Protein AF-A0A1G2P645-F1 (afdb_monomer_lite)

pLDDT: mean 70.7, std 11.17, range [47.22, 86.62]

Foldseek 3Di:
DVVVVVVVVVVVVVVPVVPVVVVVVLVCQLVCLLVVLVVVLVVVQVVVCVVPVDDSPSSVVSVVVSVVSSVVSNVVSVVVVVVVVVVD

Radius of gyration: 23.11 Å; chains: 1; bounding box: 41×28×73 Å

Secondary structure (DSSP, 8-state):
-HHHHHHHHHHHTTS---THHHHHHHHHHHHHHHHHHHHHHHHHHHHHHHHH--SSHHHHHHHHHHHHHHHHHHHHHHHHHHHHHHT-

Sequence (88 aa):
MALFFVKENEQNLNKGNNWWKPGVEIFTQVSGWIAGPIILALIAGKALDTHFGTKPLIFLGLTGVAFLISSFGIVRVVSKYMKDIEKK

Structure (mmCIF, N/CA/C/O backbone):
data_AF-A0A1G2P645-F1
#
_entry.id   AF-A0A1G2P645-F1
#
loop_
_atom_site.group_PDB
_atom_site.id
_atom_site.type_symbol
_atom_site.label_atom_id
_atom_site.label_alt_id
_atom_site.label_comp_id
_atom_site.label_asym_id
_atom_site.label_entity_id
_atom_site.label_seq_id
_atom_site.pdbx_PDB_ins_code
_atom_site.Cartn_x
_atom_site.Cartn_y
_atom_site.Cartn_z
_atom_site.occupancy
_atom_site.B_iso_or_equiv
_atom_site.auth_seq_id
_atom_site.auth_comp_id
_atom_site.auth_asym_id
_atom_site.auth_atom_id
_atom_site.pdbx_PDB_model_num
ATOM 1 N N . MET A 1 1 ? 9.423 -20.552 -52.164 1.00 55.66 1 MET A N 1
ATOM 2 C CA . MET A 1 1 ? 10.274 -19.426 -51.715 1.00 55.66 1 MET A CA 1
ATOM 3 C C . MET A 1 1 ? 9.476 -18.342 -50.983 1.00 55.66 1 MET A C 1
ATOM 5 O O . MET A 1 1 ? 9.815 -18.038 -49.852 1.00 55.66 1 MET A O 1
ATOM 9 N N . ALA A 1 2 ? 8.390 -17.807 -51.563 1.00 56.78 2 ALA A N 1
ATOM 10 C CA . ALA A 1 2 ? 7.607 -16.708 -50.968 1.00 56.78 2 ALA 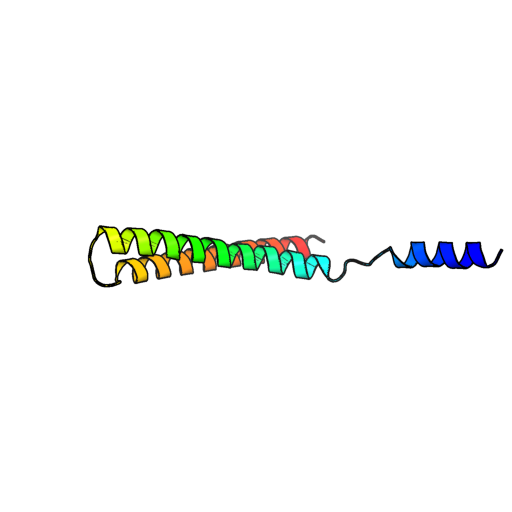A CA 1
ATOM 11 C C . ALA A 1 2 ? 6.944 -17.033 -49.609 1.00 56.78 2 ALA A C 1
ATOM 13 O O . ALA A 1 2 ? 6.895 -16.180 -48.730 1.00 56.78 2 ALA A O 1
ATOM 14 N N . LEU A 1 3 ? 6.507 -18.282 -49.397 1.00 57.44 3 LEU A N 1
ATOM 15 C CA . LEU A 1 3 ? 5.906 -18.713 -48.123 1.00 57.44 3 LEU A CA 1
ATOM 16 C C . LEU A 1 3 ? 6.905 -18.747 -46.951 1.00 57.44 3 LEU A C 1
ATOM 18 O O . LEU A 1 3 ? 6.502 -18.579 -45.805 1.00 57.44 3 LEU A O 1
ATOM 22 N N . PHE A 1 4 ? 8.204 -18.917 -47.226 1.00 57.88 4 PHE A N 1
ATOM 23 C CA . PHE A 1 4 ? 9.249 -18.825 -46.198 1.00 57.88 4 PHE A CA 1
ATOM 24 C C . PHE A 1 4 ? 9.508 -17.365 -45.789 1.00 57.88 4 PHE A C 1
ATOM 26 O O . PHE A 1 4 ? 9.674 -17.084 -44.608 1.00 57.88 4 PHE A O 1
ATOM 33 N N . PHE A 1 5 ? 9.434 -16.430 -46.742 1.00 57.38 5 PHE A N 1
ATOM 34 C CA . PHE A 1 5 ? 9.660 -14.996 -46.513 1.00 57.38 5 PHE A CA 1
ATOM 35 C C . PHE A 1 5 ? 8.530 -14.318 -45.713 1.00 57.38 5 PHE A C 1
ATOM 37 O O . PHE A 1 5 ? 8.774 -13.400 -44.929 1.00 57.38 5 PHE A O 1
ATOM 44 N N . VAL A 1 6 ? 7.288 -14.791 -45.883 1.00 59.88 6 VAL A N 1
ATOM 45 C CA . VAL A 1 6 ? 6.125 -14.337 -45.097 1.00 59.88 6 VAL A CA 1
ATOM 46 C C . VAL A 1 6 ? 6.216 -14.823 -43.646 1.00 59.88 6 VAL A C 1
ATOM 48 O O . VAL A 1 6 ? 5.990 -14.042 -42.726 1.00 59.88 6 VAL A O 1
ATOM 51 N N . LYS A 1 7 ? 6.643 -16.072 -43.422 1.00 52.19 7 LYS A N 1
ATOM 52 C CA . LYS A 1 7 ? 6.760 -16.654 -42.075 1.00 52.19 7 LYS A CA 1
ATOM 53 C C . LYS A 1 7 ? 7.884 -16.031 -41.234 1.00 52.19 7 LYS A C 1
ATOM 55 O O . LYS A 1 7 ? 7.749 -15.929 -40.018 1.00 52.19 7 LYS A O 1
ATOM 60 N N . GLU A 1 8 ? 8.973 -15.585 -41.860 1.00 53.06 8 GLU A N 1
ATOM 61 C CA . GLU A 1 8 ? 10.092 -14.914 -41.175 1.00 53.06 8 GLU A CA 1
ATOM 62 C C . GLU A 1 8 ? 9.733 -13.482 -40.719 1.00 53.06 8 GLU A C 1
ATOM 64 O O . GLU A 1 8 ? 10.157 -13.036 -39.650 1.00 53.06 8 GLU A O 1
ATOM 69 N N . ASN A 1 9 ? 8.863 -12.792 -41.469 1.00 52.03 9 ASN A N 1
ATOM 70 C CA . ASN A 1 9 ? 8.353 -11.466 -41.103 1.00 52.03 9 ASN A CA 1
ATOM 71 C C . ASN A 1 9 ? 7.350 -11.499 -39.938 1.00 52.03 9 ASN A C 1
ATOM 73 O O . ASN A 1 9 ? 7.313 -10.562 -39.145 1.00 52.03 9 ASN A O 1
ATOM 77 N N . GLU A 1 10 ? 6.593 -12.583 -39.752 1.00 53.12 10 GLU A N 1
ATOM 78 C CA . GLU A 1 10 ? 5.701 -12.729 -38.588 1.00 53.12 10 GLU A CA 1
ATOM 79 C C . GLU A 1 10 ? 6.460 -12.975 -37.272 1.00 53.12 10 GLU A C 1
ATOM 81 O O . GLU A 1 10 ? 5.990 -12.605 -36.193 1.00 53.12 10 GLU A O 1
ATOM 86 N N . GLN A 1 11 ? 7.666 -13.553 -37.337 1.00 50.00 11 GLN A N 1
ATOM 87 C CA . GLN A 1 11 ? 8.517 -13.750 -36.157 1.00 50.00 11 GLN A CA 1
ATOM 88 C C . GLN A 1 11 ? 9.157 -12.431 -35.683 1.00 50.00 11 GLN A C 1
ATOM 90 O O . GLN A 1 11 ? 9.384 -12.255 -34.486 1.00 50.00 11 GLN A O 1
ATOM 95 N N . ASN A 1 12 ? 9.392 -11.470 -36.588 1.00 47.22 12 ASN A N 1
ATOM 96 C CA . ASN A 1 12 ? 9.944 -10.150 -36.248 1.00 47.22 12 ASN A CA 1
ATOM 97 C C . ASN A 1 12 ? 8.893 -9.130 -35.775 1.00 47.22 12 ASN A C 1
ATOM 99 O O . ASN A 1 12 ? 9.255 -8.147 -35.134 1.00 47.22 12 ASN A O 1
ATOM 103 N N . LEU A 1 13 ? 7.600 -9.380 -36.004 1.00 49.34 13 LEU A N 1
ATOM 104 C CA . LEU A 1 13 ? 6.508 -8.597 -35.402 1.00 49.34 13 LEU A CA 1
ATOM 105 C C . LEU A 1 13 ? 6.239 -8.992 -33.937 1.00 49.34 13 LEU A C 1
ATOM 107 O O . LEU A 1 13 ? 5.607 -8.242 -33.197 1.00 49.34 13 LEU A O 1
ATOM 111 N N . ASN A 1 14 ? 6.778 -10.137 -33.496 1.00 48.19 14 ASN A N 1
ATOM 112 C CA . ASN A 1 14 ? 6.743 -10.619 -32.112 1.00 48.19 14 ASN A CA 1
ATOM 113 C C . ASN A 1 14 ? 7.969 -10.218 -31.275 1.00 48.19 14 ASN A C 1
ATOM 115 O O . ASN A 1 14 ? 8.104 -10.645 -30.128 1.00 48.19 14 ASN A O 1
ATOM 119 N N . LYS A 1 15 ? 8.816 -9.301 -31.757 1.00 48.12 15 LYS A N 1
ATOM 120 C CA . LYS A 1 15 ? 9.552 -8.406 -30.848 1.00 48.12 15 LYS A CA 1
ATOM 121 C C . LYS A 1 15 ? 8.589 -7.315 -30.392 1.00 48.12 15 LYS A C 1
ATOM 123 O O . LYS A 1 15 ? 8.772 -6.136 -30.680 1.00 48.12 15 LYS A O 1
ATOM 128 N N . GLY A 1 16 ? 7.521 -7.751 -29.723 1.00 56.03 16 GLY A N 1
ATOM 129 C CA . GLY A 1 16 ? 6.511 -6.903 -29.119 1.00 56.03 16 GLY A CA 1
ATOM 130 C C . GLY A 1 16 ? 7.218 -5.960 -28.168 1.00 56.03 16 GLY A C 1
ATOM 131 O O . GLY A 1 16 ? 7.613 -6.341 -27.066 1.00 56.03 16 GLY A O 1
ATOM 132 N N . ASN A 1 17 ? 7.456 -4.745 -28.650 1.00 59.69 17 ASN A N 1
ATOM 133 C CA . ASN A 1 17 ? 8.057 -3.689 -27.874 1.00 59.69 17 ASN A CA 1
ATOM 134 C C . ASN A 1 17 ? 7.079 -3.459 -26.725 1.00 59.69 17 ASN A C 1
ATOM 136 O O . ASN A 1 17 ? 5.981 -2.951 -26.929 1.00 59.69 17 ASN A O 1
ATOM 140 N N . ASN A 1 18 ? 7.409 -3.958 -25.539 1.00 68.56 18 ASN A N 1
ATOM 141 C CA . ASN A 1 18 ? 6.527 -3.986 -24.379 1.00 68.56 18 ASN A CA 1
ATOM 142 C C . ASN A 1 18 ? 6.420 -2.581 -23.756 1.00 68.56 18 ASN A C 1
ATOM 144 O O . ASN A 1 18 ? 6.563 -2.421 -22.552 1.00 68.56 18 ASN A O 1
ATOM 148 N N . TRP A 1 19 ? 6.172 -1.557 -24.574 1.00 72.81 19 TRP A N 1
ATOM 149 C CA . TRP A 1 19 ? 6.121 -0.137 -24.215 1.00 72.81 19 TRP A CA 1
ATOM 150 C C . TRP A 1 19 ? 5.033 0.164 -23.169 1.00 72.81 19 TRP A C 1
ATOM 152 O O . TRP A 1 19 ? 5.213 0.999 -22.291 1.00 72.81 19 TRP A O 1
ATOM 162 N N . TRP A 1 20 ? 3.939 -0.593 -23.216 1.00 79.62 20 TRP A N 1
ATOM 163 C CA . TRP A 1 20 ? 2.835 -0.616 -22.255 1.00 79.62 20 TRP A CA 1
ATOM 164 C C . TRP A 1 20 ? 3.132 -1.367 -20.950 1.00 79.62 20 TRP A C 1
ATOM 166 O O . TRP A 1 20 ? 2.532 -1.063 -19.920 1.00 79.62 20 TRP A O 1
ATOM 176 N N . LYS A 1 21 ? 4.061 -2.331 -20.960 1.00 81.25 21 LYS A N 1
ATOM 177 C CA . LYS A 1 21 ? 4.371 -3.169 -19.793 1.00 81.25 21 LYS A CA 1
ATOM 178 C C . LYS A 1 21 ? 4.837 -2.360 -18.575 1.00 81.25 21 LYS A C 1
ATOM 180 O O . LYS A 1 21 ? 4.267 -2.590 -17.514 1.00 81.25 21 LYS A O 1
ATOM 185 N N . PRO A 1 22 ? 5.778 -1.398 -18.682 1.00 80.50 22 PRO A N 1
ATOM 186 C CA . PRO A 1 22 ? 6.183 -0.604 -17.525 1.00 80.50 22 PRO A CA 1
ATOM 187 C C . PRO A 1 22 ? 5.025 0.231 -16.963 1.00 80.50 22 PRO A C 1
ATOM 189 O O . PRO A 1 22 ? 4.865 0.297 -15.751 1.00 80.50 22 PRO A O 1
ATOM 192 N N . GLY A 1 23 ? 4.159 0.797 -17.813 1.00 81.31 23 GLY A N 1
ATOM 193 C CA . GLY A 1 23 ? 2.977 1.538 -17.354 1.00 81.31 23 GLY A CA 1
ATOM 194 C C . GLY A 1 23 ? 1.998 0.661 -16.567 1.00 81.31 23 GLY A C 1
ATOM 195 O O . GLY A 1 23 ? 1.563 1.034 -15.476 1.00 81.31 23 GLY A O 1
ATOM 196 N N . VAL A 1 24 ? 1.703 -0.536 -17.083 1.00 86.62 24 VAL A N 1
ATOM 197 C CA . VAL A 1 24 ? 0.839 -1.520 -16.407 1.00 86.62 24 VAL A CA 1
ATOM 198 C C . VAL A 1 24 ? 1.476 -2.022 -15.109 1.00 86.62 24 VAL A C 1
ATOM 200 O O . VAL A 1 24 ? 0.775 -2.227 -14.117 1.00 86.62 24 VAL A O 1
ATOM 203 N N . GLU A 1 25 ? 2.796 -2.187 -15.079 1.00 82.69 25 GLU A N 1
ATOM 204 C CA . GLU A 1 25 ? 3.523 -2.664 -13.905 1.00 82.69 25 GLU A CA 1
ATOM 205 C C . GLU A 1 25 ? 3.481 -1.656 -12.747 1.00 82.69 25 GLU A C 1
ATOM 207 O O . GLU A 1 25 ? 3.139 -2.045 -11.627 1.00 82.69 25 GLU A O 1
ATOM 212 N N . ILE A 1 26 ? 3.702 -0.359 -13.009 1.00 80.44 26 ILE A N 1
ATOM 213 C CA . ILE A 1 26 ? 3.502 0.695 -11.993 1.00 80.44 26 ILE A CA 1
ATOM 214 C C . ILE A 1 26 ? 2.063 0.688 -11.514 1.00 80.44 26 ILE A C 1
ATOM 216 O O . ILE A 1 26 ? 1.803 0.700 -10.314 1.00 80.44 26 ILE A O 1
ATOM 220 N N . PHE A 1 27 ? 1.123 0.704 -12.460 1.00 83.62 27 PHE A N 1
ATOM 221 C CA . PHE A 1 27 ? -0.287 0.839 -12.147 1.00 83.62 27 PHE A CA 1
ATOM 222 C C . PHE A 1 27 ? -0.752 -0.302 -11.243 1.00 83.62 27 PHE A C 1
ATOM 224 O O . PHE A 1 27 ? -1.461 -0.067 -10.265 1.00 83.62 27 PHE A O 1
ATOM 231 N N . THR A 1 28 ? -0.290 -1.521 -11.519 1.00 86.31 28 THR A N 1
ATOM 232 C CA . THR A 1 28 ? -0.595 -2.705 -10.714 1.00 86.31 28 THR A CA 1
ATOM 233 C C . THR A 1 28 ? 0.072 -2.638 -9.341 1.00 86.31 28 THR A C 1
ATOM 235 O O . THR A 1 28 ? -0.590 -2.915 -8.342 1.00 86.31 28 THR A O 1
ATOM 238 N N . GLN A 1 29 ? 1.344 -2.225 -9.251 1.00 81.19 29 GLN A N 1
ATOM 239 C CA . GLN A 1 29 ? 2.025 -2.061 -7.959 1.00 81.19 29 GLN A CA 1
ATOM 240 C C . GLN A 1 29 ? 1.350 -0.998 -7.084 1.00 81.19 29 GLN A C 1
ATOM 242 O O . GLN A 1 29 ? 1.109 -1.238 -5.901 1.00 81.19 29 GLN A O 1
ATOM 247 N N . VAL A 1 30 ? 1.004 0.155 -7.658 1.00 80.44 30 VAL A N 1
ATOM 248 C CA . VAL A 1 30 ? 0.332 1.250 -6.946 1.00 80.44 30 VAL A CA 1
ATOM 249 C C . VAL A 1 30 ? -1.080 0.833 -6.537 1.00 80.44 30 VAL A C 1
ATOM 251 O O . VAL A 1 30 ? -1.436 0.953 -5.368 1.00 80.44 30 VAL A O 1
ATOM 254 N N . SER A 1 31 ? -1.866 0.270 -7.459 1.00 83.06 31 SER A N 1
ATOM 255 C CA . SER A 1 31 ? -3.239 -0.175 -7.177 1.00 83.06 31 SER A CA 1
ATOM 256 C C . SER A 1 31 ? -3.281 -1.293 -6.139 1.00 83.06 31 SER A C 1
ATOM 258 O O . SER A 1 31 ? -4.131 -1.269 -5.252 1.00 83.06 31 SER A O 1
ATOM 260 N N . GLY A 1 32 ? -2.338 -2.239 -6.195 1.00 84.12 32 GLY A N 1
ATOM 261 C CA . GLY A 1 32 ? -2.191 -3.282 -5.182 1.00 84.12 32 GLY A CA 1
ATOM 262 C C . GLY A 1 32 ? -1.892 -2.697 -3.805 1.00 84.12 32 GLY A C 1
ATOM 263 O O . GLY A 1 32 ? -2.468 -3.142 -2.808 1.00 84.12 32 GLY A O 1
ATOM 264 N N . TRP A 1 33 ? -1.064 -1.646 -3.748 1.00 77.12 33 TRP A N 1
ATOM 265 C CA . TRP A 1 33 ? -0.737 -1.009 -2.478 1.00 77.12 33 TRP A CA 1
ATOM 266 C C . TRP A 1 33 ? -1.852 -0.128 -1.909 1.00 77.12 33 TRP A C 1
ATOM 268 O O . TRP A 1 33 ? -1.869 0.122 -0.710 1.00 77.12 33 TRP A O 1
ATOM 278 N N . ILE A 1 34 ? -2.793 0.309 -2.747 1.00 77.88 34 ILE A N 1
ATOM 279 C CA . ILE A 1 34 ? -4.007 1.027 -2.336 1.00 77.88 34 ILE A CA 1
ATOM 280 C C . ILE A 1 34 ? -5.074 0.030 -1.869 1.00 77.88 34 ILE A C 1
ATOM 282 O O . ILE A 1 34 ? -5.618 0.158 -0.773 1.00 77.88 34 ILE A O 1
ATOM 286 N N . ALA A 1 35 ? -5.3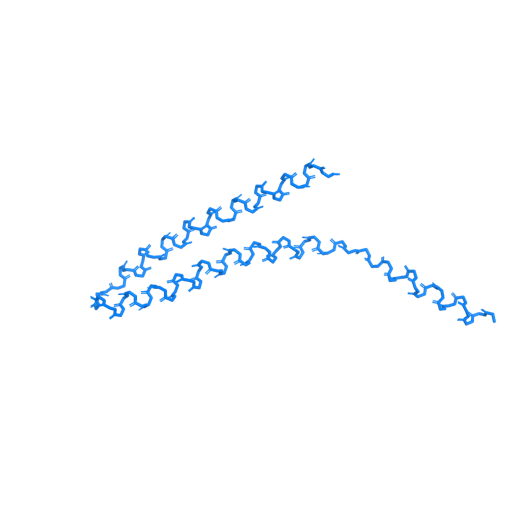61 -0.987 -2.684 1.00 81.56 35 ALA A N 1
ATOM 287 C CA . ALA A 1 35 ? -6.426 -1.949 -2.423 1.00 81.56 35 ALA A CA 1
ATOM 288 C C . ALA A 1 35 ? -6.151 -2.804 -1.176 1.00 81.56 35 ALA A C 1
ATOM 290 O O . ALA A 1 35 ? -7.064 -3.035 -0.385 1.00 81.56 35 ALA A O 1
ATOM 291 N N . GLY A 1 36 ? -4.900 -3.228 -0.961 1.00 84.44 36 GLY A N 1
ATOM 292 C CA . GLY A 1 36 ? -4.500 -4.038 0.195 1.00 84.44 36 GLY A CA 1
ATOM 293 C C . GLY A 1 36 ? -4.898 -3.434 1.554 1.00 84.44 36 GLY A C 1
ATOM 294 O O . GLY A 1 36 ? -5.692 -4.043 2.273 1.00 84.44 36 GLY A O 1
ATOM 295 N N . PRO A 1 37 ? -4.396 -2.243 1.927 1.00 77.25 37 PRO A N 1
ATOM 296 C CA . PRO A 1 37 ? -4.712 -1.612 3.205 1.00 77.25 37 PRO A CA 1
ATOM 297 C C . PRO A 1 37 ? -6.184 -1.205 3.327 1.00 77.25 37 PRO A C 1
ATOM 299 O O . PRO A 1 37 ? -6.717 -1.268 4.432 1.00 77.25 37 PRO A O 1
ATOM 302 N N . ILE A 1 38 ? -6.868 -0.859 2.229 1.00 79.81 38 ILE A N 1
ATOM 303 C CA . ILE A 1 38 ? -8.312 -0.568 2.257 1.00 79.81 38 ILE A CA 1
ATOM 304 C C . ILE A 1 38 ? -9.111 -1.824 2.623 1.00 79.81 38 ILE A C 1
ATOM 306 O O . ILE A 1 38 ? -9.948 -1.778 3.524 1.00 79.81 38 ILE A O 1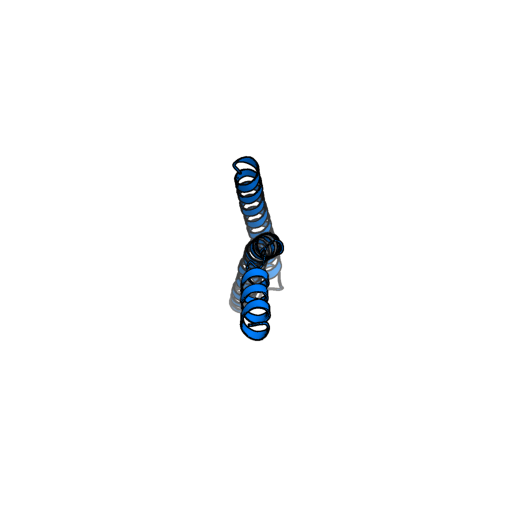
ATOM 310 N N . ILE A 1 39 ? -8.841 -2.959 1.971 1.00 83.62 39 ILE A N 1
ATOM 311 C CA . ILE A 1 39 ? -9.524 -4.227 2.267 1.00 83.62 39 ILE A CA 1
ATOM 312 C C . ILE A 1 39 ? -9.213 -4.677 3.699 1.00 83.62 39 ILE A C 1
ATOM 314 O O . ILE A 1 39 ? -10.118 -5.073 4.435 1.00 83.62 39 ILE A O 1
ATOM 318 N N . LEU A 1 40 ? -7.950 -4.567 4.119 1.00 80.38 40 LEU A N 1
ATOM 319 C CA . LEU A 1 40 ? -7.525 -4.921 5.473 1.00 80.38 40 LEU A CA 1
ATOM 320 C C . LEU A 1 40 ? -8.244 -4.066 6.526 1.00 80.38 40 LEU A C 1
ATOM 322 O O . LEU A 1 40 ? -8.710 -4.596 7.533 1.00 80.38 40 LEU A O 1
ATOM 326 N N . ALA A 1 41 ? -8.416 -2.772 6.262 1.00 74.88 41 ALA A N 1
ATOM 327 C CA . ALA A 1 41 ? -9.165 -1.872 7.126 1.00 74.88 41 ALA A CA 1
ATOM 328 C C . ALA A 1 41 ? -10.665 -2.171 7.157 1.00 74.88 41 ALA A C 1
ATOM 330 O O . ALA A 1 41 ? -11.273 -2.120 8.219 1.00 74.88 41 ALA A O 1
ATOM 331 N N . LEU A 1 42 ? -11.279 -2.542 6.034 1.00 74.00 42 LEU A N 1
ATOM 332 C CA . LEU A 1 42 ? -12.692 -2.930 6.021 1.00 74.00 42 LEU A CA 1
ATOM 333 C C . LEU A 1 42 ? -12.941 -4.181 6.874 1.00 74.00 42 LEU A C 1
ATOM 335 O O . LEU A 1 42 ? -13.899 -4.221 7.648 1.00 74.00 42 LEU A O 1
ATOM 339 N N . ILE A 1 43 ? -12.065 -5.185 6.767 1.00 79.75 43 ILE A N 1
ATOM 340 C CA . ILE A 1 43 ? -12.184 -6.434 7.532 1.00 79.75 43 ILE A CA 1
ATOM 341 C C . ILE A 1 43 ? -11.930 -6.174 9.019 1.00 79.75 43 ILE A C 1
ATOM 343 O O . ILE A 1 43 ? -12.760 -6.534 9.856 1.00 79.75 43 ILE A O 1
ATOM 347 N N . ALA A 1 44 ? -10.817 -5.516 9.353 1.00 73.12 44 ALA A N 1
ATOM 348 C CA . ALA A 1 44 ? -10.469 -5.229 10.741 1.00 73.12 44 ALA A CA 1
ATOM 349 C C . ALA A 1 44 ? -11.463 -4.251 11.395 1.00 73.12 44 ALA A C 1
ATOM 351 O O . ALA A 1 44 ? -11.795 -4.411 12.565 1.00 73.12 44 ALA A O 1
ATOM 352 N N . GLY A 1 45 ? -12.007 -3.293 10.642 1.00 68.25 45 GLY A N 1
ATOM 353 C CA . GLY A 1 45 ? -12.928 -2.276 11.157 1.00 68.25 45 GLY A CA 1
ATOM 354 C C . GLY A 1 45 ? -14.272 -2.873 11.497 1.00 68.25 45 GLY A C 1
ATOM 355 O O . GLY A 1 45 ? -14.791 -2.642 12.583 1.00 68.25 45 GLY A O 1
ATOM 356 N N . LYS A 1 46 ? -14.787 -3.725 10.608 1.00 67.00 46 LYS A N 1
ATOM 357 C CA . LYS A 1 46 ? -16.041 -4.446 10.818 1.00 67.00 46 LYS A CA 1
ATOM 358 C C . LYS A 1 46 ? -15.938 -5.468 11.957 1.00 67.00 46 LYS A C 1
ATOM 360 O O . LYS A 1 46 ? -16.886 -5.611 12.728 1.00 67.00 46 LYS A O 1
ATOM 365 N N . ALA A 1 47 ? -14.801 -6.158 12.090 1.00 67.38 47 ALA A N 1
ATOM 366 C CA . ALA A 1 47 ? -14.568 -7.096 13.191 1.00 67.38 47 ALA A CA 1
ATOM 367 C C . ALA A 1 47 ? -14.529 -6.385 14.554 1.00 67.38 47 ALA A C 1
ATOM 369 O O . ALA A 1 47 ? -15.094 -6.880 15.528 1.00 67.38 47 ALA A O 1
ATOM 370 N N . LEU A 1 48 ? -13.915 -5.202 14.610 1.00 64.44 48 LEU A N 1
ATOM 371 C CA . LEU A 1 48 ? -13.757 -4.444 15.846 1.00 64.44 48 LEU A CA 1
ATOM 372 C C . LEU A 1 48 ? -15.045 -3.689 16.236 1.00 64.44 48 LEU A C 1
ATOM 374 O O . LEU A 1 48 ? -15.411 -3.704 17.408 1.00 64.44 48 LEU A O 1
ATOM 378 N N . ASP A 1 49 ? -15.803 -3.144 15.274 1.00 61.28 49 ASP A N 1
ATOM 379 C CA . ASP A 1 49 ? -17.144 -2.570 15.527 1.00 61.28 49 ASP A CA 1
ATOM 380 C C . ASP A 1 49 ? -18.113 -3.626 16.091 1.00 61.28 49 ASP A C 1
ATOM 382 O O . ASP A 1 49 ? -18.855 -3.359 17.037 1.00 61.28 49 ASP A O 1
ATOM 386 N N . THR A 1 50 ? -18.062 -4.856 15.560 1.00 64.50 50 THR A N 1
ATOM 387 C CA . THR A 1 50 ? -18.901 -5.976 16.030 1.00 64.50 50 THR A CA 1
ATOM 388 C C . THR A 1 50 ? -18.546 -6.391 17.461 1.00 64.50 50 THR A C 1
ATOM 390 O O . THR A 1 50 ? -19.425 -6.783 18.224 1.00 64.50 50 THR A O 1
ATOM 393 N N . HIS A 1 51 ? -17.270 -6.285 17.843 1.00 63.69 51 HIS A N 1
ATOM 394 C CA . HIS A 1 51 ? -16.798 -6.684 19.169 1.00 63.69 51 HIS A CA 1
ATOM 395 C C . HIS A 1 51 ? -17.113 -5.646 20.262 1.00 63.69 51 HIS A C 1
ATOM 397 O O . HIS A 1 51 ? -17.318 -6.019 21.414 1.00 63.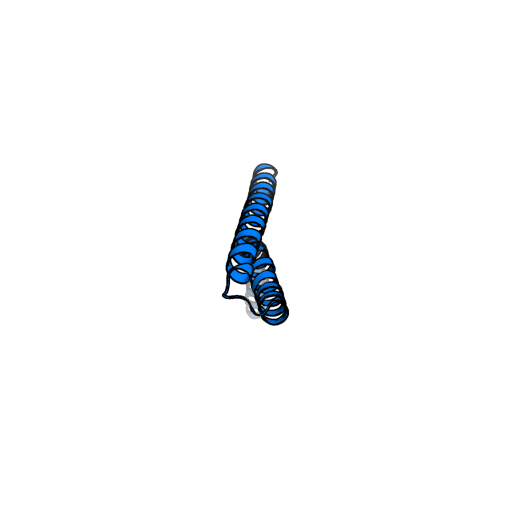69 51 HIS A O 1
ATOM 403 N N . PHE A 1 52 ? -17.157 -4.351 19.928 1.00 63.75 52 PHE A N 1
ATOM 404 C CA . PHE A 1 52 ? -17.353 -3.273 20.911 1.00 63.75 52 PHE A CA 1
ATOM 405 C C . PHE A 1 52 ? -18.773 -2.686 20.944 1.00 63.75 52 PHE A C 1
ATOM 407 O O . PHE A 1 52 ? -19.054 -1.855 21.807 1.00 63.75 52 PHE A O 1
ATOM 414 N N . GLY A 1 53 ? -19.677 -3.087 20.038 1.00 60.91 53 GLY A N 1
ATOM 415 C CA . GLY A 1 53 ? -21.103 -2.716 20.079 1.00 60.91 53 GLY A CA 1
ATOM 416 C C . GLY A 1 53 ? -21.379 -1.205 20.050 1.00 60.91 53 GLY A C 1
ATOM 417 O O . GLY A 1 53 ? -22.454 -0.754 20.443 1.00 60.91 53 GLY A O 1
ATOM 418 N N . THR A 1 54 ? -20.394 -0.411 19.632 1.00 54.41 54 THR A N 1
ATOM 419 C CA . THR A 1 54 ? -20.413 1.051 19.694 1.00 54.41 54 THR A CA 1
ATOM 420 C C . THR A 1 54 ? -20.687 1.604 18.295 1.00 54.41 54 THR A C 1
ATOM 422 O O . THR A 1 54 ? -20.303 1.000 17.301 1.00 54.41 54 THR A O 1
ATOM 425 N N . LYS A 1 55 ? -21.373 2.753 18.207 1.00 57.75 55 LYS A N 1
ATOM 426 C CA . LYS A 1 55 ? -21.571 3.533 16.963 1.00 57.75 55 LYS A CA 1
ATOM 427 C C . LYS A 1 55 ? -20.249 3.644 16.169 1.00 57.75 55 LYS A C 1
ATOM 429 O O . LYS A 1 55 ? -19.218 3.660 16.836 1.00 57.75 55 LYS A O 1
ATOM 434 N N . PRO A 1 56 ? -20.257 3.802 14.822 1.00 65.94 56 PRO A N 1
ATOM 435 C CA . PRO A 1 56 ? -19.126 3.519 13.911 1.00 65.94 56 PRO A CA 1
ATOM 436 C C . PRO A 1 56 ? -17.939 4.505 14.025 1.00 65.94 56 PRO A C 1
ATOM 438 O O . PRO A 1 56 ? -17.517 5.147 13.066 1.00 65.94 56 PRO A O 1
ATOM 441 N N . LEU A 1 57 ? -17.392 4.650 15.228 1.00 64.44 57 LEU A N 1
ATOM 442 C CA . LEU A 1 57 ? -16.240 5.469 15.594 1.00 64.44 57 LEU A CA 1
ATOM 443 C C . LEU A 1 57 ? -14.942 4.686 15.395 1.00 64.44 57 LEU A C 1
ATOM 445 O O . LEU A 1 57 ? -13.937 5.253 14.972 1.00 64.44 57 LEU A O 1
ATOM 449 N N . ILE A 1 58 ? -14.971 3.375 15.642 1.00 65.44 58 ILE A N 1
ATOM 450 C CA . ILE A 1 58 ? -13.829 2.485 15.413 1.00 65.44 58 ILE A CA 1
ATOM 451 C C . ILE A 1 58 ? -13.590 2.328 13.911 1.00 65.44 58 ILE A C 1
ATOM 453 O O . ILE A 1 58 ? -12.449 2.402 13.454 1.00 65.44 58 ILE A O 1
ATOM 457 N N . PHE A 1 59 ? -14.667 2.223 13.129 1.00 68.25 59 PHE A N 1
ATOM 458 C CA . PHE A 1 59 ? -14.599 2.283 11.673 1.00 68.25 59 PHE A CA 1
ATOM 459 C C . PHE A 1 59 ? -13.944 3.582 11.176 1.00 68.25 59 PHE A C 1
ATOM 461 O O . PHE A 1 59 ? -13.099 3.542 10.281 1.00 68.25 59 PHE A O 1
ATOM 468 N N . LEU A 1 60 ? -14.277 4.727 11.785 1.00 71.62 60 LEU A N 1
ATOM 469 C CA . LEU A 1 60 ? -13.706 6.027 11.423 1.00 71.62 60 LEU A CA 1
ATOM 470 C C . LEU A 1 60 ? -12.208 6.109 11.751 1.00 71.62 60 LEU A C 1
ATOM 472 O O . LEU A 1 60 ? -11.413 6.517 10.903 1.00 71.62 60 LEU A O 1
ATOM 476 N N . GLY A 1 61 ? -11.812 5.665 12.948 1.00 75.69 61 GLY A N 1
ATOM 477 C CA . GLY A 1 61 ? -10.406 5.609 13.351 1.00 75.69 61 GLY A CA 1
ATOM 478 C C . GLY A 1 61 ? -9.585 4.684 12.454 1.00 75.69 61 GLY A C 1
ATOM 479 O O . GLY A 1 61 ? -8.510 5.057 11.986 1.00 75.69 61 GLY A O 1
ATOM 480 N N . LEU A 1 62 ? -10.116 3.504 12.137 1.00 72.25 62 LEU A N 1
ATOM 481 C CA . LEU A 1 62 ? -9.412 2.539 11.306 1.00 72.25 62 LEU A CA 1
ATOM 482 C C . LEU A 1 62 ? -9.348 2.961 9.835 1.00 72.25 62 LEU A C 1
ATOM 484 O O . LEU A 1 62 ? -8.316 2.769 9.200 1.00 72.25 62 LEU A O 1
ATOM 488 N N . THR A 1 63 ? -10.397 3.593 9.308 1.00 72.75 63 THR A N 1
ATOM 489 C CA . THR A 1 63 ? -10.364 4.199 7.969 1.00 72.75 63 THR A CA 1
ATOM 490 C C . THR A 1 63 ? -9.301 5.295 7.903 1.00 72.75 63 THR A C 1
ATOM 492 O O . THR A 1 63 ? -8.540 5.345 6.939 1.00 72.75 63 THR A O 1
ATOM 495 N N . GLY A 1 64 ? -9.175 6.119 8.950 1.00 80.69 64 GLY A N 1
ATOM 496 C CA . GLY A 1 64 ? -8.106 7.114 9.064 1.00 80.69 64 GLY A CA 1
ATOM 497 C C . GLY A 1 64 ? -6.708 6.487 9.067 1.00 80.69 64 GLY A C 1
ATOM 498 O O . GLY A 1 64 ? -5.838 6.911 8.308 1.00 80.69 64 GLY A O 1
ATOM 499 N N . VAL A 1 65 ? -6.494 5.426 9.850 1.00 79.94 65 VAL A N 1
ATOM 500 C CA . VAL A 1 65 ? -5.213 4.696 9.880 1.00 79.94 65 VAL A CA 1
ATOM 501 C C . VAL A 1 65 ? -4.914 4.036 8.529 1.00 79.94 65 VAL A C 1
ATOM 503 O O . VAL A 1 65 ? -3.793 4.124 8.032 1.00 79.94 65 VAL A O 1
ATOM 506 N N . ALA A 1 66 ? -5.912 3.438 7.884 1.00 76.44 66 ALA A N 1
ATOM 507 C CA . ALA A 1 66 ? -5.784 2.838 6.559 1.00 76.44 66 ALA A CA 1
ATOM 508 C C . ALA A 1 66 ? -5.429 3.864 5.484 1.00 76.44 66 ALA A C 1
ATOM 510 O O . ALA A 1 66 ? -4.596 3.601 4.616 1.00 76.44 66 ALA A O 1
ATOM 511 N N . PHE A 1 67 ? -6.032 5.048 5.567 1.00 80.50 67 PHE A N 1
ATOM 512 C CA . PHE A 1 67 ? -5.756 6.160 4.673 1.00 80.50 67 PHE A CA 1
ATOM 513 C C . PHE A 1 67 ? -4.314 6.660 4.829 1.00 80.50 67 PHE A C 1
ATOM 515 O O . PHE A 1 67 ? -3.630 6.897 3.830 1.00 80.50 67 PHE A O 1
ATOM 522 N N . LEU A 1 68 ? -3.812 6.743 6.067 1.00 84.12 68 LEU A N 1
ATOM 523 C CA . LEU A 1 68 ? -2.417 7.096 6.348 1.00 84.12 68 LEU A CA 1
ATOM 524 C C . LEU A 1 68 ? -1.437 6.028 5.846 1.00 84.12 68 LEU A C 1
ATOM 526 O O . LEU A 1 68 ? -0.438 6.369 5.212 1.00 84.12 68 LEU A O 1
ATOM 530 N N . ILE A 1 69 ? -1.736 4.746 6.070 1.00 81.00 69 ILE A N 1
ATOM 531 C CA . ILE A 1 69 ? -0.917 3.625 5.583 1.00 81.00 69 ILE A CA 1
ATOM 532 C C . ILE A 1 69 ? -0.876 3.612 4.051 1.00 81.00 69 ILE A C 1
ATOM 534 O O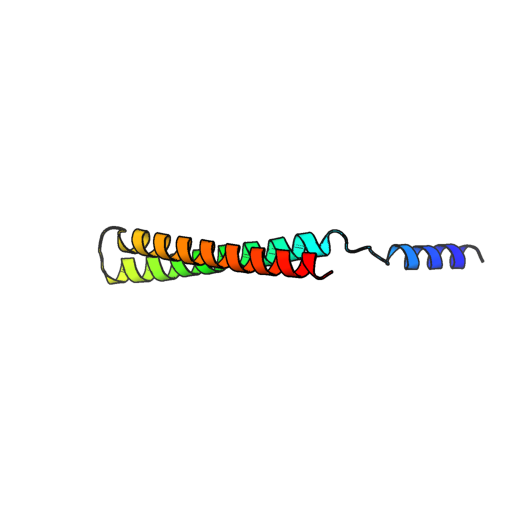 . ILE A 1 69 ? 0.202 3.482 3.471 1.00 81.00 69 ILE A O 1
ATOM 538 N N . SER A 1 70 ? -2.023 3.799 3.394 1.00 80.06 70 SER A N 1
ATOM 539 C CA . SER A 1 70 ? -2.115 3.892 1.934 1.00 80.06 70 SER A CA 1
ATOM 540 C C . SER A 1 70 ? -1.300 5.076 1.404 1.00 80.06 70 SER A C 1
ATOM 542 O O . SER A 1 70 ? -0.459 4.903 0.523 1.00 80.06 70 SER A O 1
ATOM 544 N N . SER A 1 71 ? -1.441 6.255 2.019 1.00 79.81 71 SER A N 1
ATOM 545 C CA . SER A 1 71 ? -0.676 7.455 1.650 1.00 79.81 71 SER A CA 1
ATOM 546 C C . SER A 1 71 ? 0.837 7.228 1.754 1.00 79.81 71 SER A C 1
ATOM 548 O O . SER A 1 71 ? 1.576 7.541 0.820 1.00 79.81 71 SER A O 1
ATOM 550 N N . PHE A 1 72 ? 1.314 6.606 2.838 1.00 80.94 72 PHE A N 1
ATOM 551 C CA . PHE A 1 72 ? 2.730 6.251 2.992 1.00 80.94 72 PHE A CA 1
ATOM 552 C C . PHE A 1 72 ? 3.195 5.189 1.983 1.00 80.94 72 PHE A C 1
ATOM 554 O O . PHE A 1 72 ? 4.308 5.281 1.454 1.00 80.94 72 PHE A O 1
ATOM 561 N N . GLY A 1 73 ? 2.359 4.188 1.699 1.00 78.62 73 GLY A N 1
ATOM 562 C CA . GLY A 1 73 ? 2.639 3.139 0.718 1.00 78.62 73 GLY A CA 1
ATOM 563 C C . GLY A 1 73 ? 2.824 3.697 -0.693 1.00 78.62 73 GLY A C 1
ATOM 564 O O . GLY A 1 73 ? 3.810 3.366 -1.359 1.00 78.62 73 GLY A O 1
ATOM 565 N N . ILE A 1 74 ? 1.936 4.604 -1.112 1.00 78.44 74 ILE A N 1
ATOM 566 C CA . ILE A 1 74 ? 2.001 5.289 -2.410 1.00 78.44 74 ILE A CA 1
ATOM 567 C C . ILE A 1 74 ? 3.286 6.113 -2.513 1.00 78.44 74 ILE A C 1
ATOM 569 O O . ILE A 1 74 ? 4.045 5.936 -3.465 1.00 78.44 74 ILE A O 1
ATOM 573 N N . VAL A 1 75 ? 3.581 6.964 -1.522 1.00 78.06 75 VAL A N 1
ATOM 574 C CA . VAL A 1 75 ? 4.782 7.822 -1.534 1.00 78.06 75 VAL A CA 1
ATOM 575 C C . VAL A 1 75 ? 6.059 6.989 -1.645 1.00 78.06 75 VAL A C 1
ATOM 577 O O . VAL A 1 75 ? 6.970 7.351 -2.394 1.00 78.06 75 VAL A O 1
ATOM 580 N N . ARG A 1 76 ? 6.124 5.840 -0.961 1.00 79.38 76 ARG A N 1
ATOM 581 C CA . ARG A 1 76 ? 7.269 4.923 -1.036 1.00 79.38 76 ARG A CA 1
ATOM 582 C C . ARG A 1 76 ? 7.415 4.282 -2.417 1.00 79.38 76 ARG A C 1
ATOM 584 O O . ARG A 1 76 ? 8.537 4.201 -2.916 1.00 79.38 76 ARG A O 1
ATOM 591 N N . VAL A 1 77 ? 6.316 3.827 -3.024 1.00 78.00 77 VAL A N 1
ATOM 592 C CA . VAL A 1 77 ? 6.324 3.218 -4.368 1.00 78.00 77 VAL A CA 1
ATOM 593 C C . VAL A 1 77 ? 6.710 4.246 -5.420 1.00 78.00 77 VAL A C 1
ATOM 595 O O . VAL A 1 77 ? 7.610 3.984 -6.210 1.00 78.00 77 VAL A O 1
ATOM 598 N N . VAL A 1 78 ? 6.111 5.435 -5.378 1.00 79.19 78 VAL A N 1
ATOM 599 C CA . VAL A 1 78 ? 6.424 6.529 -6.305 1.00 79.19 78 VAL A CA 1
ATOM 600 C C . VAL A 1 78 ? 7.881 6.962 -6.157 1.00 79.19 78 VAL A C 1
ATOM 602 O O . VAL A 1 78 ? 8.587 7.057 -7.154 1.00 79.19 78 VAL A O 1
ATOM 605 N N . SER A 1 79 ? 8.377 7.130 -4.927 1.00 76.50 79 SER A N 1
ATOM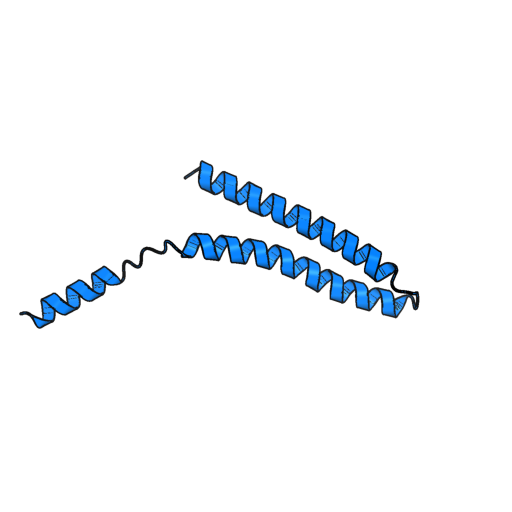 606 C CA . SER A 1 79 ? 9.782 7.492 -4.679 1.00 76.50 79 SER A CA 1
ATOM 607 C C . SER A 1 79 ? 10.763 6.433 -5.186 1.00 76.50 79 SER A C 1
ATOM 609 O O . SER A 1 79 ? 11.839 6.768 -5.681 1.00 76.50 79 SER A O 1
ATOM 611 N N . LYS A 1 80 ? 10.413 5.147 -5.062 1.00 76.81 80 LYS A N 1
ATOM 612 C CA . LYS A 1 80 ? 11.216 4.050 -5.612 1.00 76.81 80 LYS A CA 1
ATOM 613 C C . LYS A 1 80 ? 11.185 4.069 -7.141 1.00 76.81 80 LYS A C 1
ATOM 615 O O . LYS A 1 80 ? 12.234 3.968 -7.763 1.00 76.81 80 LYS A O 1
ATOM 620 N N . TYR A 1 81 ? 10.011 4.289 -7.725 1.00 77.12 81 TYR A N 1
ATOM 621 C CA . TYR A 1 81 ? 9.834 4.345 -9.170 1.00 77.12 81 TYR A CA 1
ATOM 622 C C . TYR A 1 81 ? 10.571 5.528 -9.815 1.00 77.12 81 TYR A C 1
ATOM 624 O O . TYR A 1 81 ? 11.229 5.363 -10.838 1.00 77.12 81 TYR A O 1
ATOM 632 N N . MET A 1 82 ? 10.537 6.707 -9.186 1.00 75.31 82 MET A N 1
ATOM 633 C CA . MET A 1 82 ? 11.301 7.879 -9.629 1.00 75.31 82 MET A CA 1
ATOM 634 C C . MET A 1 82 ? 12.808 7.600 -9.651 1.00 75.31 82 MET A C 1
ATOM 636 O O . MET A 1 82 ? 13.471 7.931 -10.629 1.00 75.31 82 MET A O 1
ATOM 640 N N . LYS A 1 83 ? 13.336 6.934 -8.615 1.00 75.62 83 LYS A N 1
ATOM 641 C CA . LYS A 1 83 ? 14.748 6.526 -8.566 1.00 75.62 83 LYS A CA 1
ATOM 642 C C . LYS A 1 83 ? 15.096 5.487 -9.628 1.00 75.62 83 LYS A C 1
ATOM 644 O O . LYS A 1 83 ? 16.178 5.556 -10.196 1.00 75.62 83 LYS A O 1
ATOM 649 N N . ASP A 1 84 ? 14.208 4.532 -9.887 1.00 74.69 84 ASP A N 1
ATOM 650 C CA . ASP A 1 84 ? 14.435 3.494 -10.897 1.00 74.69 84 ASP A CA 1
ATOM 651 C C . ASP A 1 84 ? 14.433 4.069 -12.326 1.00 74.69 84 ASP A C 1
ATOM 653 O O . ASP A 1 84 ? 15.156 3.556 -13.178 1.00 74.69 84 ASP A O 1
ATOM 657 N N . ILE A 1 85 ? 13.681 5.150 -12.585 1.00 74.62 85 ILE A N 1
ATOM 658 C CA . ILE A 1 85 ? 13.758 5.899 -13.852 1.00 74.62 85 ILE A CA 1
ATOM 659 C C . ILE A 1 85 ? 15.042 6.729 -13.930 1.00 74.62 85 ILE A C 1
ATOM 661 O O . ILE A 1 85 ? 15.700 6.711 -14.959 1.00 74.62 85 ILE A O 1
ATOM 665 N N . GLU A 1 86 ? 15.415 7.446 -12.867 1.00 69.38 86 GLU A N 1
ATOM 666 C CA . GLU A 1 86 ? 16.615 8.301 -12.853 1.00 69.38 86 GLU A CA 1
ATOM 667 C C . GLU A 1 86 ? 17.915 7.504 -13.051 1.00 69.38 86 GLU A C 1
ATOM 669 O O . GLU A 1 86 ? 18.900 8.012 -13.581 1.00 69.38 86 GLU A O 1
ATOM 674 N N . LYS A 1 87 ? 17.924 6.237 -12.630 1.00 58.06 87 LYS A N 1
ATOM 675 C CA . LYS A 1 87 ? 19.092 5.357 -12.729 1.00 58.06 87 LYS A CA 1
ATOM 676 C C . LYS A 1 87 ? 19.233 4.649 -14.083 1.00 58.06 87 LYS A C 1
ATOM 678 O O . LYS A 1 87 ? 20.186 3.884 -14.242 1.00 58.06 87 LYS A O 1
ATOM 683 N N . LYS A 1 88 ? 18.279 4.829 -14.999 1.00 48.03 88 LYS A N 1
ATOM 684 C CA . LYS A 1 88 ? 18.168 4.098 -16.267 1.00 48.03 88 LYS A CA 1
ATOM 685 C C . LYS A 1 88 ? 18.400 5.016 -17.456 1.00 48.03 88 LYS A C 1
ATOM 687 O O . LYS A 1 88 ? 19.016 4.515 -18.421 1.00 48.03 88 LYS A O 1
#

Organism: NCBI:txid1802335